Protein AF-A0AA37LYK8-F1 (afdb_monomer_lite)

Secondary structure (DSSP, 8-state):
--EEEEEEEEEGGGPPTTEEETTEEE-S--TT--TTEEEEEEEEEEEEGGG------EEEP-TT-TT----SEEEEEEEETTTTEEPP--EETTTTEEPPTTSPEEEPSSTT---EEE--

InterPro domains:
  IPR043151 Bromo adjacent homology (BAH) domain superfamily [G3DSA: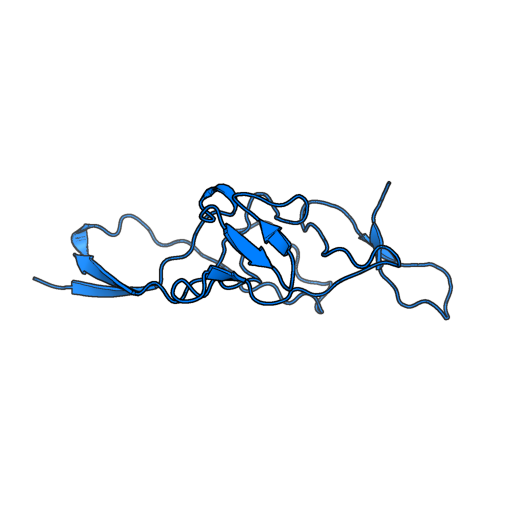2.30.30.490] (5-109)

pLDDT: mean 82.88, std 12.5, range [53.5, 97.06]

Foldseek 3Di:
DDKDKDWDKAAQQCQDQQQDEPPDGDHGHDPQEEPLEIATEPDIDIDDPVPDDDDADEAEDDPVDPVDQPPGRYYPWYAYPVNSYIDDDQAFDVVRHHHRSVFDWDQDPPPVGRTTHGDD

Organism: NCBI:txid708192

Radius of gyration: 16.75 Å; chains: 1; bounding box: 47×28×45 Å

Sequence (120 aa):
MFSRALYWMYWAEELPEGTMDGDRYLGGRQSHHGQSELIASNHMDIINVTSVTSPADVKQWNEKDDEDIQEALYWRQALDCQTNQLSSVMRFCTSRQPANSDKTLIGCLNGECAEWLHED

Structure (mmCIF, N/CA/C/O backbone):
data_AF-A0AA37LYK8-F1
#
_entry.id   AF-A0AA37LYK8-F1
#
loop_
_atom_site.group_PDB
_atom_site.id
_atom_site.type_symbol
_atom_site.label_atom_id
_atom_site.label_alt_id
_atom_site.label_comp_id
_atom_site.label_asym_id
_atom_site.label_entity_id
_atom_site.label_seq_id
_atom_site.pdbx_PDB_ins_code
_atom_site.Cartn_x
_atom_site.Cartn_y
_atom_site.Cartn_z
_atom_site.occupancy
_atom_site.B_iso_or_equiv
_atom_site.auth_seq_id
_atom_site.auth_comp_id
_atom_site.auth_asym_id
_atom_site.auth_atom_id
_atom_site.pdbx_PDB_model_num
ATOM 1 N N . MET A 1 1 ? -19.557 -12.116 23.605 1.00 63.94 1 MET A N 1
ATOM 2 C CA . MET A 1 1 ? -19.169 -11.280 22.451 1.00 63.94 1 MET A CA 1
ATOM 3 C C . MET A 1 1 ? -17.778 -11.721 22.040 1.00 63.94 1 MET A C 1
ATOM 5 O O . MET A 1 1 ? -16.919 -11.761 22.910 1.00 63.94 1 MET A O 1
ATOM 9 N N . PHE A 1 2 ? -17.584 -12.149 20.792 1.00 79.88 2 PHE A N 1
ATOM 10 C CA . PHE A 1 2 ? -16.261 -12.526 20.290 1.00 79.88 2 PHE A CA 1
ATOM 11 C C . PHE A 1 2 ? -15.637 -11.303 19.624 1.00 79.88 2 PHE A C 1
ATOM 13 O O . PHE A 1 2 ? -16.242 -10.713 18.728 1.00 79.88 2 PHE A O 1
ATOM 20 N N . SER A 1 3 ? -14.458 -10.913 20.089 1.00 85.06 3 SER A N 1
ATOM 21 C CA . SER A 1 3 ? -13.663 -9.837 19.511 1.00 85.06 3 SER A CA 1
ATOM 22 C C . SER A 1 3 ? -12.315 -10.378 19.052 1.00 85.06 3 SER A C 1
ATOM 24 O O . SER A 1 3 ? -11.844 -11.404 19.550 1.00 85.06 3 SER A O 1
ATOM 26 N N . ARG A 1 4 ? -11.704 -9.713 18.071 1.00 88.81 4 ARG A N 1
ATOM 27 C CA . ARG A 1 4 ? -10.393 -10.093 17.541 1.00 88.81 4 ARG A CA 1
ATOM 28 C C . ARG A 1 4 ? -9.542 -8.849 17.340 1.00 88.81 4 ARG A C 1
ATOM 30 O O . ARG A 1 4 ? -10.030 -7.860 16.801 1.00 88.81 4 ARG A O 1
ATOM 37 N N . ALA A 1 5 ? -8.287 -8.930 17.773 1.00 91.44 5 ALA A N 1
ATOM 38 C CA . ALA A 1 5 ? -7.282 -7.931 17.450 1.00 91.44 5 ALA A CA 1
ATOM 39 C C . ALA A 1 5 ? -6.859 -8.087 15.983 1.00 91.44 5 ALA A C 1
ATOM 41 O O . ALA A 1 5 ? -6.591 -9.205 15.530 1.00 91.44 5 ALA A O 1
ATOM 42 N N . LEU A 1 6 ? -6.815 -6.976 15.259 1.00 93.94 6 LEU A N 1
ATOM 43 C CA . LEU A 1 6 ? -6.349 -6.901 13.880 1.00 93.94 6 LEU A CA 1
ATOM 44 C C . LEU A 1 6 ? -5.393 -5.733 13.705 1.00 93.94 6 LEU A C 1
ATOM 46 O O . LEU A 1 6 ? -5.360 -4.833 14.538 1.00 93.94 6 LEU A O 1
ATOM 50 N N . TYR A 1 7 ? -4.647 -5.769 12.609 1.00 95.44 7 TYR A N 1
ATOM 51 C CA . TYR A 1 7 ? -3.797 -4.678 12.159 1.00 95.44 7 TYR A CA 1
ATOM 52 C C . TYR A 1 7 ? -4.388 -4.106 10.879 1.00 95.44 7 TYR A C 1
ATOM 54 O O . TYR A 1 7 ? -4.716 -4.865 9.963 1.00 95.44 7 TYR A O 1
ATOM 62 N N . TRP A 1 8 ? -4.551 -2.789 10.832 1.00 95.56 8 TRP A N 1
ATOM 63 C CA . TRP A 1 8 ? -5.084 -2.114 9.658 1.00 95.56 8 TRP A CA 1
ATOM 64 C C . TRP A 1 8 ? -4.061 -2.081 8.523 1.00 95.56 8 TRP A C 1
ATOM 66 O O . TRP A 1 8 ? -2.858 -1.914 8.741 1.00 95.56 8 TRP A O 1
ATOM 76 N N . MET A 1 9 ? -4.563 -2.208 7.300 1.00 96.50 9 MET A N 1
ATOM 77 C CA . MET A 1 9 ? -3.842 -1.853 6.084 1.00 96.50 9 MET A CA 1
ATOM 78 C C . MET A 1 9 ? -4.603 -0.713 5.418 1.00 96.50 9 MET A C 1
ATOM 80 O O . MET A 1 9 ? -5.834 -0.705 5.451 1.00 96.50 9 MET A O 1
ATOM 84 N N . TYR A 1 10 ? -3.875 0.231 4.843 1.00 95.69 10 TYR A N 1
ATOM 85 C CA . TYR A 1 10 ? -4.428 1.452 4.267 1.00 95.69 10 TYR A CA 1
ATOM 86 C C . TYR A 1 10 ? -4.256 1.473 2.764 1.00 95.69 10 TYR A C 1
ATOM 88 O O . TYR A 1 10 ? -3.249 0.989 2.245 1.00 95.69 10 TYR A O 1
ATOM 96 N N . TRP A 1 11 ? -5.198 2.094 2.067 1.00 95.56 11 TRP A N 1
ATOM 97 C CA . TRP A 1 11 ? -4.936 2.514 0.699 1.00 95.56 11 TRP A CA 1
ATOM 98 C C . TRP A 1 11 ? -3.891 3.624 0.684 1.00 95.56 11 TRP A C 1
ATOM 100 O O . TRP A 1 11 ? -3.771 4.407 1.629 1.00 95.56 11 TRP A O 1
ATOM 110 N N . ALA A 1 12 ? -3.150 3.728 -0.414 1.00 93.19 12 ALA A N 1
ATOM 111 C CA . ALA A 1 12 ? -2.157 4.780 -0.582 1.00 93.19 12 ALA A CA 1
ATOM 112 C C . ALA A 1 12 ? -2.765 6.193 -0.423 1.00 93.19 12 ALA A C 1
ATOM 114 O O . ALA A 1 12 ? -2.113 7.091 0.101 1.00 93.19 12 ALA A O 1
ATOM 115 N N . GLU A 1 13 ? -4.024 6.401 -0.815 1.00 92.75 13 GLU A N 1
ATOM 116 C CA . GLU A 1 13 ? -4.748 7.667 -0.639 1.00 92.75 13 GLU A CA 1
ATOM 117 C C . GLU A 1 13 ? -5.054 8.025 0.811 1.00 92.75 13 GLU A C 1
ATOM 119 O O . GLU A 1 13 ? -5.235 9.200 1.118 1.00 92.75 13 GLU A O 1
ATOM 124 N N . GLU A 1 14 ? -5.121 7.031 1.690 1.00 93.81 14 GLU A N 1
ATOM 125 C CA . GLU A 1 14 ? -5.468 7.213 3.099 1.00 93.81 14 GLU A CA 1
ATOM 126 C C . GLU A 1 14 ? -4.241 7.541 3.956 1.00 93.81 14 GLU A C 1
ATOM 128 O O . GLU A 1 14 ? -4.367 7.723 5.167 1.00 93.81 14 GLU A O 1
ATOM 133 N N . LEU A 1 15 ? -3.056 7.636 3.341 1.00 91.81 15 LEU A N 1
ATOM 134 C CA . LEU A 1 15 ? -1.841 8.036 4.035 1.00 91.81 15 LEU A CA 1
ATOM 135 C C . LEU A 1 15 ? -2.007 9.442 4.632 1.00 91.81 15 LEU A C 1
ATOM 137 O O . LEU A 1 15 ? -2.219 10.400 3.876 1.00 91.81 15 LEU A O 1
ATOM 141 N N . PRO A 1 16 ? -1.875 9.588 5.966 1.00 88.25 16 PRO A N 1
ATOM 142 C CA . PRO A 1 16 ? -2.027 10.872 6.634 1.00 88.25 16 PRO A CA 1
ATOM 143 C C . PRO A 1 16 ? -1.081 11.935 6.074 1.00 88.25 16 PRO A C 1
ATOM 145 O O . PRO A 1 16 ? 0.051 11.640 5.675 1.00 88.25 16 PRO A O 1
ATOM 148 N N . GLU A 1 17 ? -1.514 13.195 6.103 1.00 86.19 17 GLU A N 1
ATOM 149 C CA . GLU A 1 17 ? -0.609 14.312 5.843 1.00 86.19 17 GLU A CA 1
ATOM 150 C C . GLU A 1 17 ? 0.552 14.302 6.845 1.00 86.19 17 GLU A C 1
ATOM 152 O O . GLU A 1 17 ? 0.360 14.121 8.049 1.00 86.19 17 GLU A O 1
ATOM 157 N N . GLY A 1 18 ? 1.770 14.502 6.341 1.00 84.62 18 GLY A N 1
ATOM 158 C CA . GLY A 1 18 ? 2.981 14.459 7.158 1.00 84.62 18 GLY A CA 1
ATOM 159 C C . GLY A 1 18 ? 3.578 13.061 7.314 1.00 84.62 18 GLY A C 1
ATOM 160 O O . GLY A 1 18 ? 4.542 12.915 8.062 1.00 84.62 18 GLY A O 1
ATOM 161 N N . THR A 1 19 ? 3.063 12.060 6.595 1.00 90.81 19 THR A N 1
ATOM 162 C CA . THR A 1 19 ? 3.724 10.756 6.462 1.00 90.81 19 THR A CA 1
ATOM 163 C C . THR A 1 19 ? 5.123 10.935 5.873 1.00 90.81 19 THR A C 1
ATOM 165 O O . THR A 1 19 ? 5.296 11.612 4.867 1.00 90.81 19 THR A O 1
ATOM 168 N N . MET A 1 20 ? 6.141 10.336 6.477 1.00 89.00 20 MET A N 1
ATOM 169 C CA . MET A 1 20 ? 7.531 10.447 6.049 1.00 89.00 20 MET A CA 1
ATOM 170 C C . MET A 1 20 ? 7.961 9.231 5.230 1.00 89.00 20 MET A C 1
ATOM 172 O O . MET A 1 20 ? 7.804 8.102 5.679 1.00 89.00 20 MET A O 1
ATOM 176 N N . ASP A 1 21 ? 8.583 9.455 4.076 1.00 85.88 21 ASP A N 1
ATOM 177 C CA . ASP A 1 21 ? 9.319 8.437 3.312 1.00 85.88 21 ASP A CA 1
ATOM 178 C C . ASP A 1 21 ? 10.788 8.866 3.212 1.00 85.88 21 ASP A C 1
ATOM 180 O O . ASP A 1 21 ? 11.157 9.789 2.471 1.00 85.88 21 ASP A O 1
ATOM 184 N N . GLY A 1 22 ? 11.632 8.243 4.038 1.00 82.50 22 GLY A N 1
ATOM 185 C CA . GLY A 1 22 ? 12.989 8.722 4.289 1.00 82.50 22 GLY A CA 1
ATOM 186 C C . GLY A 1 22 ? 12.976 10.156 4.831 1.00 82.50 22 GLY A C 1
ATOM 187 O O . GLY A 1 22 ? 12.384 10.419 5.874 1.00 82.50 22 GLY A O 1
ATOM 188 N N . ASP A 1 23 ? 13.605 11.081 4.103 1.00 78.94 23 ASP A N 1
ATOM 189 C CA . ASP A 1 23 ? 13.704 12.502 4.477 1.00 78.94 23 ASP A CA 1
ATOM 190 C C . ASP A 1 23 ? 12.587 13.379 3.876 1.00 78.94 23 ASP A C 1
ATOM 192 O O . ASP A 1 23 ? 12.609 14.604 4.017 1.00 78.94 23 ASP A O 1
ATOM 196 N N . ARG A 1 24 ? 11.631 12.788 3.146 1.00 81.00 24 ARG A N 1
ATOM 197 C CA . ARG A 1 24 ? 10.549 13.528 2.481 1.00 81.00 24 ARG A CA 1
ATOM 198 C C . ARG A 1 24 ? 9.256 13.416 3.276 1.00 81.00 24 ARG A C 1
ATOM 200 O O . ARG A 1 24 ? 8.840 12.316 3.617 1.00 81.00 24 ARG A O 1
ATOM 207 N N . TYR A 1 25 ? 8.599 14.552 3.495 1.00 78.69 25 TYR A N 1
ATOM 208 C CA . TYR A 1 25 ? 7.226 14.597 3.993 1.00 78.69 25 TYR A CA 1
ATOM 209 C C . TYR A 1 25 ? 6.260 14.474 2.823 1.00 78.69 25 TYR A C 1
ATOM 211 O O . TYR A 1 25 ? 6.346 15.225 1.850 1.00 78.69 25 TYR A O 1
ATOM 219 N N . LEU A 1 26 ? 5.354 13.520 2.939 1.00 77.88 26 LEU A N 1
ATOM 220 C CA . LEU A 1 26 ? 4.386 13.103 1.947 1.00 77.88 26 LEU A CA 1
ATOM 221 C C . LEU A 1 26 ? 2.982 13.091 2.571 1.00 77.88 26 LEU A C 1
ATOM 223 O O . LEU A 1 26 ? 2.796 13.209 3.785 1.00 77.88 26 LEU A O 1
ATOM 227 N N . GLY A 1 27 ? 1.980 12.966 1.712 1.00 77.69 27 GLY A N 1
ATOM 228 C CA . GLY A 1 27 ? 0.585 12.765 2.081 1.00 77.69 27 GLY A CA 1
ATOM 229 C C . GLY A 1 27 ? -0.143 12.135 0.903 1.00 77.69 27 GLY A C 1
ATOM 230 O O . GLY A 1 27 ? 0.152 12.470 -0.249 1.00 77.69 27 GLY A O 1
ATOM 231 N N . GLY A 1 28 ? -1.046 11.201 1.191 1.00 87.38 28 GLY A N 1
ATOM 232 C CA . GLY A 1 28 ? -1.765 10.446 0.171 1.00 87.38 28 GLY A CA 1
ATOM 233 C C . GLY A 1 28 ? -0.868 9.659 -0.796 1.00 87.38 28 GLY A C 1
ATOM 234 O O . GLY A 1 28 ? 0.326 9.424 -0.563 1.00 87.38 28 GLY A O 1
ATOM 235 N N . ARG A 1 29 ? -1.477 9.253 -1.914 1.00 89.38 29 ARG A N 1
ATOM 236 C CA . ARG A 1 29 ? -0.880 8.347 -2.899 1.00 89.38 29 ARG A CA 1
ATOM 237 C C . ARG A 1 29 ? 0.314 8.983 -3.609 1.00 89.38 29 ARG A C 1
ATOM 239 O O . ARG A 1 29 ? 0.229 10.091 -4.134 1.00 89.38 29 ARG A O 1
ATOM 246 N N . GLN A 1 30 ? 1.416 8.241 -3.668 1.00 89.06 30 GLN A N 1
ATOM 247 C CA . GLN A 1 30 ? 2.626 8.621 -4.390 1.00 89.06 30 GLN A CA 1
ATOM 248 C C . GLN A 1 30 ? 2.631 8.053 -5.808 1.00 89.06 30 GLN A C 1
ATOM 250 O O . GLN A 1 30 ? 1.957 7.072 -6.107 1.00 89.06 30 GLN A O 1
ATOM 255 N N . SER A 1 31 ? 3.440 8.639 -6.693 1.00 85.81 31 SER A N 1
ATOM 256 C CA . SER A 1 31 ? 3.522 8.226 -8.104 1.00 85.81 31 SER A CA 1
ATOM 257 C C . SER A 1 31 ? 4.008 6.788 -8.316 1.00 85.81 31 SER A C 1
ATOM 259 O O . SER A 1 31 ? 3.763 6.212 -9.377 1.00 85.81 31 SER A O 1
ATOM 261 N N . HIS A 1 32 ? 4.712 6.220 -7.335 1.00 86.12 32 HIS A N 1
ATOM 262 C CA . HIS A 1 32 ? 5.204 4.846 -7.375 1.00 86.12 32 HIS A CA 1
ATOM 263 C C . HIS A 1 32 ? 4.218 3.831 -6.788 1.00 86.12 32 HIS A C 1
ATOM 265 O O . HIS A 1 32 ? 4.452 2.635 -6.927 1.00 86.12 32 HIS A O 1
ATOM 271 N N . HIS A 1 33 ? 3.144 4.276 -6.132 1.00 91.00 33 HIS A N 1
ATOM 272 C CA . HIS A 1 33 ? 2.137 3.363 -5.604 1.00 91.00 33 HIS A CA 1
ATOM 273 C C . HIS A 1 33 ? 1.278 2.815 -6.740 1.00 91.00 33 HIS A C 1
ATOM 275 O O . HIS A 1 33 ? 0.771 3.584 -7.562 1.00 91.00 33 HIS A O 1
ATOM 281 N N . GLY A 1 34 ? 1.111 1.496 -6.760 1.00 88.81 34 GLY A N 1
ATOM 282 C CA . GLY A 1 34 ? 0.195 0.830 -7.682 1.00 88.81 34 GLY A CA 1
ATOM 283 C C . GLY A 1 34 ? -1.267 1.003 -7.264 1.00 88.81 34 GLY A C 1
ATOM 284 O O . GLY A 1 34 ? -1.577 1.353 -6.117 1.00 88.81 34 GLY A O 1
ATOM 285 N N . GLN A 1 35 ? -2.192 0.743 -8.186 1.00 90.25 35 GLN A N 1
ATOM 286 C CA . GLN A 1 35 ? -3.634 0.852 -7.940 1.00 90.25 35 GLN A CA 1
ATOM 287 C C . GLN A 1 35 ? -4.121 -0.132 -6.874 1.00 90.25 35 GLN A C 1
ATOM 289 O O . GLN A 1 35 ? -4.923 0.249 -6.020 1.00 90.25 35 GLN A O 1
ATOM 294 N N . SER A 1 36 ? -3.587 -1.355 -6.890 1.00 92.25 36 SER A N 1
ATOM 295 C CA . SER A 1 36 ? -3.929 -2.443 -5.962 1.00 92.25 36 SER A CA 1
ATOM 296 C C . SER A 1 36 ? -2.992 -2.524 -4.745 1.00 92.25 36 SER A C 1
ATOM 298 O O . SER A 1 36 ? -2.988 -3.530 -4.033 1.00 92.25 36 SER A O 1
ATOM 300 N N . GLU A 1 37 ? -2.182 -1.485 -4.514 1.00 92.88 37 GLU A N 1
ATOM 301 C CA . GLU A 1 37 ? -1.234 -1.429 -3.401 1.00 92.88 37 GLU A CA 1
ATOM 302 C C . GLU A 1 37 ? -1.919 -1.022 -2.096 1.00 92.88 37 GL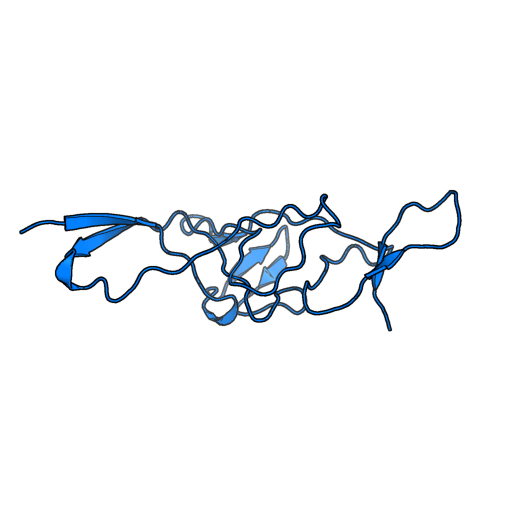U A C 1
ATOM 304 O O . GLU A 1 37 ? -2.545 0.037 -2.000 1.00 92.88 37 GLU A O 1
ATOM 309 N N . LEU A 1 38 ? -1.726 -1.850 -1.074 1.00 95.69 38 LEU A N 1
ATOM 310 C CA . LEU A 1 38 ? -2.040 -1.561 0.314 1.00 95.69 38 LEU A CA 1
ATOM 311 C C . LEU A 1 38 ? -0.755 -1.297 1.103 1.00 95.69 38 LEU A C 1
ATOM 313 O O . LEU A 1 38 ? 0.297 -1.894 0.863 1.00 95.69 38 LEU A O 1
ATOM 317 N N . ILE A 1 39 ? -0.868 -0.437 2.107 1.00 95.94 39 ILE A N 1
ATOM 318 C CA . ILE A 1 39 ? 0.194 -0.103 3.047 1.00 95.94 39 ILE A CA 1
ATOM 319 C C . ILE A 1 39 ? -0.103 -0.814 4.362 1.00 95.94 39 ILE A C 1
ATOM 321 O O . ILE A 1 39 ? -1.106 -0.529 5.019 1.00 95.94 39 ILE A O 1
ATOM 325 N N . ALA A 1 40 ? 0.755 -1.757 4.754 1.00 96.81 40 ALA A N 1
ATOM 326 C CA . ALA A 1 40 ? 0.642 -2.408 6.056 1.00 96.81 40 ALA A CA 1
ATOM 327 C C . ALA A 1 40 ? 0.826 -1.377 7.180 1.00 96.81 40 ALA A C 1
ATOM 329 O O . ALA A 1 40 ? 1.494 -0.368 6.982 1.00 96.81 40 ALA A O 1
ATOM 330 N N . SER A 1 41 ? 0.284 -1.602 8.375 1.00 97.06 41 SER A N 1
ATOM 331 C CA . SER A 1 41 ? 0.548 -0.697 9.498 1.00 97.06 41 SER A CA 1
ATOM 332 C C . SER A 1 41 ? 0.625 -1.413 10.838 1.00 97.06 41 SER A C 1
ATOM 334 O O . SER A 1 41 ? 0.130 -2.529 11.004 1.00 97.06 41 SER A O 1
ATOM 336 N N . ASN A 1 42 ? 1.227 -0.747 11.823 1.00 96.06 42 ASN A N 1
ATOM 337 C CA . ASN A 1 42 ? 1.187 -1.180 13.220 1.00 96.06 42 ASN A CA 1
ATOM 338 C C . ASN A 1 42 ? -0.068 -0.689 13.973 1.00 96.06 42 ASN A C 1
ATOM 340 O O . ASN A 1 42 ? -0.143 -0.859 15.193 1.00 96.06 42 ASN A O 1
ATOM 344 N N . HIS A 1 43 ? -1.059 -0.113 13.281 1.00 95.38 43 HIS A N 1
ATOM 345 C CA . HIS A 1 43 ? -2.316 0.299 13.895 1.00 95.38 43 HIS A CA 1
ATOM 346 C C . HIS A 1 43 ? -3.161 -0.927 14.237 1.00 95.38 43 HIS A C 1
ATOM 348 O O . HIS A 1 43 ? -3.828 -1.514 13.384 1.00 95.38 43 HIS A O 1
ATOM 354 N N . MET A 1 44 ? -3.129 -1.294 15.514 1.00 96.00 44 MET A N 1
ATOM 355 C CA . MET A 1 44 ? -3.922 -2.383 16.059 1.00 96.00 44 MET A CA 1
ATOM 356 C C . MET A 1 44 ? -5.272 -1.883 16.575 1.00 96.00 44 MET A C 1
ATOM 358 O O . MET A 1 44 ? -5.321 -0.911 17.326 1.00 96.00 44 MET A O 1
ATOM 362 N N . ASP A 1 45 ? -6.340 -2.606 16.255 1.00 95.19 45 ASP A N 1
ATOM 363 C CA . ASP A 1 45 ? -7.675 -2.362 16.804 1.00 95.19 45 ASP A CA 1
ATOM 364 C C . ASP A 1 45 ? -8.378 -3.679 17.170 1.00 95.19 45 ASP A C 1
ATOM 366 O O . ASP A 1 45 ? -7.991 -4.761 16.719 1.00 95.19 45 ASP A O 1
ATOM 370 N N . ILE A 1 46 ? -9.403 -3.604 18.019 1.00 95.50 46 ILE A N 1
ATOM 371 C CA . ILE A 1 46 ? -10.216 -4.738 18.459 1.00 95.50 46 ILE A CA 1
ATOM 372 C C . ILE A 1 46 ? -11.633 -4.566 17.919 1.00 95.50 46 ILE A C 1
ATOM 374 O O . ILE A 1 46 ? -12.416 -3.768 18.430 1.00 95.50 46 ILE A O 1
ATOM 378 N N . ILE A 1 47 ? -12.001 -5.391 16.938 1.00 94.00 47 ILE A N 1
ATOM 379 C CA . ILE A 1 47 ? -13.334 -5.338 16.325 1.00 94.00 47 ILE A CA 1
ATOM 380 C C . ILE A 1 47 ? -14.227 -6.493 16.777 1.00 94.00 47 ILE A C 1
ATOM 382 O O . ILE A 1 47 ? -13.763 -7.545 17.232 1.00 94.00 47 ILE A O 1
ATOM 386 N N . ASN A 1 48 ? -15.535 -6.317 16.593 1.00 93.88 48 ASN A N 1
ATOM 387 C CA . ASN A 1 48 ? -16.493 -7.412 16.668 1.00 93.88 48 ASN A CA 1
ATOM 388 C C . ASN A 1 48 ? -16.386 -8.282 15.408 1.00 93.88 48 ASN A C 1
ATOM 390 O O . ASN A 1 48 ? -16.412 -7.774 14.289 1.00 93.88 48 ASN A O 1
ATOM 394 N N . VAL A 1 49 ? -16.328 -9.602 15.589 1.00 88.94 49 VAL A N 1
ATOM 395 C CA . VAL A 1 49 ? -16.239 -10.563 14.481 1.00 88.94 49 VAL A CA 1
ATOM 396 C C . VAL A 1 49 ? -17.437 -10.463 13.530 1.00 88.94 49 VAL A C 1
ATOM 398 O O . VAL A 1 49 ? -17.284 -10.705 12.338 1.00 88.94 49 VAL A O 1
ATOM 401 N N . THR A 1 50 ? -18.614 -10.042 14.008 1.00 93.56 50 THR A N 1
ATOM 402 C CA . THR A 1 50 ? -19.796 -9.860 13.145 1.00 93.56 50 THR A CA 1
ATOM 403 C C . THR A 1 50 ? -19.660 -8.711 12.145 1.00 93.56 50 THR A C 1
ATOM 405 O O . THR A 1 50 ? -20.486 -8.603 11.247 1.00 93.56 50 THR A O 1
ATOM 408 N N . SER A 1 51 ? -18.660 -7.840 12.306 1.00 92.12 51 SER A N 1
ATOM 409 C CA . SER A 1 51 ? -18.374 -6.752 11.367 1.00 92.12 51 SER A CA 1
ATOM 410 C C . SER A 1 51 ? -17.535 -7.205 10.163 1.00 92.12 51 SER A C 1
ATOM 412 O O . SER A 1 51 ? -17.364 -6.432 9.226 1.00 92.12 51 SER A O 1
ATOM 414 N N . VAL A 1 52 ? -17.006 -8.437 10.168 1.00 91.31 52 VAL A N 1
ATOM 415 C CA . VAL A 1 52 ? -16.241 -8.995 9.043 1.00 91.31 52 VAL A CA 1
ATOM 416 C C . VAL A 1 52 ? -17.207 -9.478 7.963 1.00 91.31 52 VAL A C 1
ATOM 418 O O . VAL A 1 52 ? -18.057 -10.327 8.221 1.00 91.31 52 VAL A O 1
ATOM 421 N N . THR A 1 53 ? -17.066 -8.948 6.749 1.00 94.25 53 THR A N 1
ATOM 422 C CA . THR A 1 53 ? -17.968 -9.240 5.625 1.00 94.25 53 THR A CA 1
ATOM 423 C C . THR A 1 53 ? -17.460 -10.372 4.736 1.00 94.25 53 THR A C 1
ATOM 425 O O . THR A 1 53 ? -18.217 -11.286 4.417 1.00 94.25 53 THR A O 1
ATOM 428 N N . SER A 1 54 ? -16.189 -10.323 4.334 1.00 92.44 54 SER A N 1
ATOM 429 C CA . SER A 1 54 ? -15.568 -11.277 3.411 1.00 92.44 54 SER A CA 1
ATOM 430 C C . SER A 1 54 ? -14.058 -11.347 3.645 1.00 92.44 54 SER A C 1
ATOM 432 O O . SER A 1 54 ? -13.463 -10.336 4.025 1.00 92.44 54 SER A O 1
ATOM 434 N N . PRO A 1 55 ? -13.413 -12.502 3.400 1.00 92.19 55 PRO A N 1
ATOM 435 C CA . PRO A 1 55 ? -11.964 -12.552 3.251 1.00 92.19 55 PRO A CA 1
ATOM 436 C C . PRO A 1 55 ? -11.511 -11.789 1.997 1.00 92.19 55 PRO A C 1
ATOM 438 O O . PRO A 1 55 ? -12.262 -11.670 1.025 1.00 92.19 55 PRO A O 1
ATOM 441 N N . ALA A 1 56 ? -10.268 -11.315 2.034 1.00 91.44 56 ALA A N 1
ATOM 442 C CA . ALA A 1 56 ? -9.531 -10.783 0.896 1.00 91.44 56 ALA A CA 1
ATOM 443 C C . ALA A 1 56 ? -8.103 -11.339 0.945 1.00 91.44 56 ALA A C 1
ATOM 445 O O . ALA A 1 56 ? -7.497 -11.378 2.020 1.00 91.44 56 ALA A O 1
ATOM 446 N N . ASP A 1 57 ? -7.582 -11.765 -0.203 1.00 91.69 57 ASP A N 1
ATOM 447 C CA . ASP A 1 57 ? -6.207 -12.241 -0.323 1.00 91.69 57 ASP A CA 1
ATOM 448 C C . ASP A 1 57 ? -5.292 -11.060 -0.635 1.00 91.69 57 ASP A C 1
ATOM 450 O O . ASP A 1 57 ? -5.457 -10.391 -1.654 1.00 91.69 57 ASP A O 1
ATOM 454 N N . VAL A 1 58 ? -4.331 -10.809 0.255 1.00 92.38 58 VAL A N 1
ATOM 455 C CA . VAL A 1 58 ? -3.328 -9.755 0.091 1.00 92.38 58 VAL A CA 1
ATOM 456 C C . VAL A 1 58 ? -1.944 -10.390 0.138 1.00 92.38 58 VAL A C 1
ATOM 458 O O . VAL A 1 58 ? -1.582 -11.024 1.132 1.00 92.38 58 VAL A O 1
ATOM 461 N N . LYS A 1 59 ? -1.165 -10.237 -0.934 1.00 91.19 59 LYS A N 1
ATOM 462 C CA . LY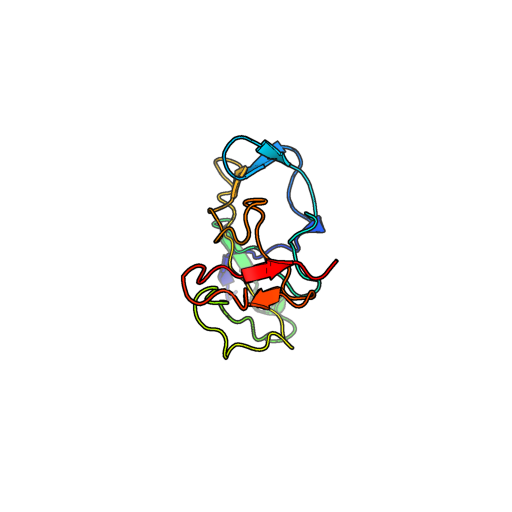S A 1 59 ? 0.177 -10.825 -1.046 1.00 91.19 59 LYS A CA 1
ATOM 463 C C . LYS A 1 59 ? 1.259 -9.834 -0.630 1.00 91.19 59 LYS A C 1
ATOM 465 O O . LYS A 1 59 ? 1.141 -8.639 -0.880 1.00 91.19 59 LYS A O 1
ATOM 470 N N . GLN A 1 60 ? 2.328 -10.324 -0.007 1.00 90.12 60 GLN A N 1
ATOM 471 C CA . GLN A 1 60 ? 3.530 -9.513 0.160 1.00 90.12 60 GLN A CA 1
ATOM 472 C C . GLN A 1 60 ? 4.312 -9.546 -1.151 1.00 90.12 60 GLN A C 1
ATOM 474 O O . GLN A 1 60 ? 4.696 -10.626 -1.591 1.00 90.12 60 GLN A O 1
ATOM 479 N N . TRP A 1 61 ? 4.553 -8.387 -1.757 1.00 87.19 61 TRP A N 1
ATOM 480 C CA . TRP A 1 61 ? 5.382 -8.301 -2.951 1.00 87.19 61 TRP A CA 1
ATOM 481 C C . TRP A 1 61 ? 6.859 -8.246 -2.563 1.00 87.19 61 TRP A C 1
ATOM 483 O O . TRP A 1 61 ? 7.290 -7.379 -1.797 1.00 87.19 61 TRP A O 1
ATOM 493 N N . ASN A 1 62 ? 7.635 -9.185 -3.099 1.00 81.50 62 ASN A N 1
ATOM 494 C CA . ASN A 1 62 ? 9.083 -9.168 -3.016 1.00 81.50 62 ASN A CA 1
ATOM 495 C C . ASN A 1 62 ? 9.668 -8.485 -4.258 1.00 81.50 62 ASN A C 1
ATOM 497 O O . ASN A 1 62 ? 9.729 -9.075 -5.327 1.00 81.50 62 ASN A O 1
ATOM 501 N N . GLU A 1 63 ? 10.171 -7.261 -4.101 1.00 75.06 63 GLU A N 1
ATOM 502 C CA . GLU A 1 63 ? 10.736 -6.456 -5.199 1.00 75.06 63 GLU A CA 1
ATOM 503 C C . GLU A 1 63 ? 12.004 -7.058 -5.846 1.00 75.06 63 GLU A C 1
ATOM 505 O O . GLU A 1 63 ? 12.545 -6.479 -6.781 1.00 75.06 63 GLU A O 1
ATOM 510 N N . LYS A 1 64 ? 12.519 -8.184 -5.332 1.00 72.75 64 LYS A N 1
ATOM 511 C CA . LYS A 1 64 ? 13.655 -8.928 -5.907 1.00 72.75 64 LYS A CA 1
ATOM 512 C C . LYS A 1 64 ? 13.239 -10.105 -6.785 1.00 72.75 64 LYS A C 1
ATOM 514 O O . LYS A 1 64 ? 14.117 -10.745 -7.357 1.00 72.75 64 LYS A O 1
ATOM 519 N N . ASP A 1 65 ? 11.959 -10.453 -6.775 1.00 76.31 65 ASP A N 1
ATOM 520 C CA . ASP A 1 65 ? 11.425 -11.601 -7.493 1.00 76.31 65 ASP A CA 1
ATOM 521 C C . ASP A 1 65 ? 10.629 -11.106 -8.705 1.00 76.31 65 ASP A C 1
ATOM 523 O O . ASP A 1 65 ? 9.539 -10.549 -8.565 1.00 76.31 65 ASP A O 1
ATOM 527 N N . ASP A 1 66 ? 11.212 -11.261 -9.893 1.00 63.88 66 ASP A N 1
ATOM 528 C CA . ASP A 1 66 ? 10.648 -10.760 -11.151 1.00 63.88 66 ASP A CA 1
ATOM 529 C C . ASP A 1 66 ? 9.505 -11.648 -11.688 1.00 63.88 66 ASP A C 1
ATOM 531 O O . ASP A 1 66 ? 8.861 -11.294 -12.676 1.00 63.88 66 ASP A O 1
ATOM 535 N N . GLU A 1 67 ? 9.230 -12.801 -11.061 1.00 61.91 67 GLU A N 1
ATOM 536 C CA . GLU A 1 67 ? 8.144 -13.712 -11.464 1.00 61.91 67 GLU A CA 1
ATOM 537 C C . GLU A 1 67 ? 6.782 -13.352 -10.832 1.00 61.91 67 GLU A C 1
ATOM 539 O O . GLU A 1 67 ? 5.742 -13.897 -11.218 1.00 61.91 67 GLU A O 1
ATOM 544 N N . ASP A 1 68 ? 6.757 -12.402 -9.893 1.00 64.69 68 ASP A N 1
ATOM 545 C CA . ASP A 1 68 ? 5.565 -12.012 -9.138 1.00 64.69 68 ASP A CA 1
ATOM 546 C C . ASP A 1 68 ? 4.708 -10.976 -9.901 1.00 64.69 68 ASP A C 1
ATOM 548 O O . ASP A 1 68 ? 4.763 -9.767 -9.660 1.00 64.69 68 ASP A O 1
ATOM 552 N N . ILE A 1 69 ? 3.865 -11.451 -10.826 1.00 59.31 69 ILE A N 1
ATOM 553 C CA . ILE A 1 69 ? 2.866 -10.613 -11.514 1.00 59.31 69 ILE A CA 1
ATOM 554 C C . ILE A 1 69 ? 1.746 -10.228 -10.529 1.00 59.31 69 ILE A C 1
ATOM 556 O O . ILE A 1 69 ? 1.008 -11.083 -10.025 1.00 59.31 69 ILE A O 1
ATOM 560 N N . GLN A 1 70 ? 1.591 -8.926 -10.267 1.00 67.75 70 GLN A N 1
ATOM 561 C CA . GLN A 1 70 ? 0.631 -8.398 -9.291 1.00 67.75 70 GLN A CA 1
ATOM 562 C C . GLN A 1 70 ? -0.743 -8.114 -9.922 1.00 67.75 70 GLN A C 1
ATOM 564 O O . GLN A 1 70 ? -1.081 -6.977 -10.231 1.00 67.75 70 GLN A O 1
ATOM 569 N N . GLU A 1 71 ? -1.567 -9.153 -10.088 1.00 69.31 71 GLU A N 1
ATOM 570 C CA . GLU A 1 71 ? -2.972 -9.002 -10.528 1.00 69.31 71 GLU A CA 1
ATOM 571 C C . GLU A 1 71 ? -3.971 -8.835 -9.360 1.00 69.31 71 GLU A C 1
ATOM 573 O O . GLU A 1 71 ? -5.159 -8.600 -9.580 1.00 69.31 71 GLU A O 1
ATOM 578 N N . ALA A 1 72 ? -3.513 -8.966 -8.110 1.00 85.00 72 ALA A N 1
ATOM 579 C CA . ALA A 1 72 ? -4.339 -8.935 -6.898 1.00 85.00 72 ALA A CA 1
ATOM 580 C C . ALA A 1 72 ? -3.908 -7.818 -5.928 1.00 85.00 72 ALA A C 1
ATOM 582 O O . ALA A 1 72 ? -2.959 -7.082 -6.193 1.00 85.00 72 ALA A O 1
ATOM 583 N N . LEU A 1 73 ? -4.597 -7.697 -4.786 1.00 93.00 73 LEU A N 1
ATOM 584 C CA . LEU A 1 73 ? -4.164 -6.812 -3.702 1.00 93.00 73 LEU A CA 1
ATOM 585 C C . LEU A 1 73 ? -2.800 -7.255 -3.175 1.00 93.00 73 LEU A C 1
ATOM 587 O O . LEU A 1 73 ? -2.575 -8.440 -2.906 1.00 93.00 73 LEU A O 1
ATOM 591 N N . TYR A 1 74 ? -1.904 -6.296 -2.976 1.00 93.25 74 TYR A N 1
ATOM 592 C CA . TYR A 1 74 ? -0.564 -6.579 -2.482 1.00 93.25 74 TYR A CA 1
ATOM 593 C C . TYR A 1 74 ? -0.059 -5.480 -1.552 1.00 93.25 74 TYR A C 1
ATOM 595 O O . TYR A 1 74 ? -0.606 -4.382 -1.502 1.00 93.25 74 TYR A O 1
ATOM 603 N N . TRP A 1 75 ? 1.006 -5.775 -0.812 1.00 93.75 75 TRP A N 1
ATOM 604 C CA . TRP A 1 75 ? 1.727 -4.798 -0.004 1.00 93.75 75 TRP A CA 1
ATOM 605 C C . TRP A 1 75 ? 3.233 -5.037 -0.082 1.00 93.75 75 TRP A C 1
ATOM 607 O O . TRP A 1 75 ? 3.696 -6.172 -0.178 1.00 93.75 75 TRP A O 1
ATOM 617 N N . ARG A 1 76 ? 4.004 -3.957 -0.006 1.00 92.44 76 ARG A N 1
ATOM 618 C CA . ARG A 1 76 ? 5.475 -3.987 0.129 1.00 92.44 76 ARG A CA 1
ATOM 619 C C . ARG A 1 76 ? 6.008 -2.958 1.124 1.00 92.44 76 ARG A C 1
ATOM 621 O O . ARG A 1 76 ? 7.149 -3.058 1.561 1.00 92.44 76 ARG A O 1
ATOM 628 N N . GLN A 1 77 ? 5.174 -1.987 1.496 1.00 92.94 77 GLN A N 1
ATOM 629 C CA . GLN A 1 77 ? 5.484 -0.951 2.471 1.00 92.94 77 GLN A CA 1
ATOM 630 C C . GLN A 1 77 ? 4.656 -1.111 3.736 1.00 92.94 77 GLN A C 1
ATOM 632 O O . GLN A 1 77 ? 3.520 -1.592 3.706 1.00 92.94 77 GLN A O 1
ATOM 637 N N . ALA A 1 78 ? 5.233 -0.653 4.842 1.00 95.31 78 ALA A N 1
ATOM 638 C CA . ALA A 1 78 ? 4.567 -0.528 6.121 1.00 95.31 78 ALA A CA 1
ATOM 639 C C . ALA A 1 78 ? 4.666 0.910 6.646 1.00 95.31 78 ALA A C 1
ATOM 641 O O . ALA A 1 78 ? 5.720 1.533 6.548 1.00 95.31 78 ALA A O 1
ATOM 642 N N . LEU A 1 79 ? 3.577 1.406 7.228 1.00 95.75 79 LEU A N 1
ATOM 643 C CA . LEU A 1 79 ? 3.483 2.656 7.969 1.00 95.75 79 LEU A CA 1
ATOM 644 C C . LEU A 1 79 ? 3.596 2.376 9.470 1.00 95.75 79 LEU A C 1
ATOM 646 O O . LEU A 1 79 ? 2.809 1.616 10.041 1.00 95.75 79 LEU A O 1
ATOM 650 N N . ASP A 1 80 ? 4.537 3.039 10.129 1.00 95.81 80 ASP A N 1
ATOM 651 C CA . ASP A 1 80 ? 4.535 3.170 11.580 1.00 95.81 80 ASP A CA 1
ATOM 652 C C . ASP A 1 80 ? 3.669 4.370 11.976 1.00 95.81 80 ASP A C 1
ATOM 654 O O . ASP A 1 80 ? 4.070 5.520 11.822 1.00 95.81 80 ASP A O 1
ATOM 658 N N . CYS A 1 81 ? 2.478 4.111 12.510 1.00 92.44 81 CYS A N 1
ATOM 659 C CA . CYS A 1 81 ? 1.518 5.146 12.888 1.00 92.44 81 CYS A CA 1
ATOM 660 C C . CYS A 1 81 ? 1.954 5.986 14.100 1.00 92.44 81 CYS A C 1
ATOM 662 O O . CYS A 1 81 ? 1.341 7.015 14.373 1.00 92.44 81 CYS A O 1
ATOM 664 N N . GLN A 1 82 ? 2.981 5.573 14.853 1.00 92.38 82 GLN A N 1
ATOM 665 C CA . GLN A 1 82 ? 3.499 6.364 15.977 1.00 92.38 82 GLN A CA 1
ATOM 666 C C . GLN A 1 82 ? 4.460 7.450 15.496 1.00 92.38 82 GLN A C 1
ATOM 668 O O . GLN A 1 82 ? 4.471 8.558 16.028 1.00 92.38 82 GLN A O 1
ATOM 673 N N . THR A 1 83 ? 5.274 7.118 14.495 1.00 93.56 83 THR A N 1
ATOM 674 C CA . THR A 1 83 ? 6.285 8.013 13.917 1.00 93.56 83 THR A CA 1
ATOM 675 C C . THR A 1 83 ? 5.825 8.653 12.607 1.00 93.56 83 THR A C 1
ATOM 677 O O . THR A 1 83 ? 6.474 9.574 12.121 1.00 93.56 83 THR A O 1
ATOM 680 N N . ASN A 1 84 ? 4.701 8.186 12.055 1.00 92.12 84 ASN A N 1
ATOM 681 C CA . ASN A 1 84 ? 4.229 8.456 10.700 1.00 92.12 84 ASN A CA 1
ATOM 682 C C . ASN A 1 84 ? 5.286 8.151 9.632 1.00 92.12 84 ASN A C 1
ATOM 684 O O . ASN A 1 84 ? 5.352 8.844 8.626 1.00 92.12 84 ASN A O 1
ATOM 688 N N . GLN A 1 85 ? 6.124 7.132 9.831 1.00 94.12 85 GLN A N 1
ATOM 689 C CA . GLN A 1 85 ? 7.198 6.791 8.899 1.00 94.12 85 GLN A CA 1
ATOM 690 C C . GLN A 1 85 ? 6.854 5.558 8.059 1.00 94.12 85 GLN A C 1
ATOM 692 O O . GLN A 1 85 ? 6.436 4.528 8.587 1.00 94.12 85 GLN A O 1
ATOM 697 N N . LEU A 1 86 ? 7.074 5.654 6.749 1.00 93.81 86 LEU A N 1
ATOM 698 C CA . LEU A 1 86 ? 7.022 4.536 5.816 1.00 93.81 86 LEU A CA 1
ATOM 699 C C . LEU A 1 86 ? 8.349 3.780 5.795 1.00 93.81 86 LEU A C 1
ATOM 701 O O . LEU A 1 86 ? 9.435 4.364 5.825 1.00 93.81 86 LEU A O 1
ATOM 705 N N . SER A 1 87 ? 8.256 2.460 5.684 1.00 92.56 87 SER A N 1
ATOM 706 C CA . SER A 1 87 ? 9.406 1.607 5.420 1.00 92.56 87 SER A CA 1
ATOM 707 C C . SER A 1 87 ? 9.975 1.865 4.024 1.00 92.56 87 SER A C 1
ATOM 709 O O . SER A 1 87 ? 9.235 2.001 3.044 1.00 92.56 87 SER A O 1
ATOM 711 N N . SER A 1 88 ? 11.301 1.840 3.921 1.00 87.81 88 SER A N 1
ATOM 712 C CA . SER A 1 88 ? 12.011 1.998 2.653 1.00 87.81 88 SER A CA 1
ATOM 713 C C . SER A 1 88 ? 11.642 0.914 1.637 1.00 87.81 88 SER A C 1
ATOM 715 O O . SER A 1 88 ? 11.600 -0.267 1.973 1.00 87.81 88 SER A O 1
ATOM 717 N N . VAL A 1 89 ? 11.471 1.331 0.384 1.00 86.44 89 VAL A N 1
ATOM 718 C CA . VAL A 1 89 ? 11.300 0.468 -0.799 1.00 86.44 89 VAL A CA 1
ATOM 719 C C . VAL A 1 89 ? 12.562 0.413 -1.639 1.00 86.44 89 VAL A C 1
ATOM 721 O O . VAL A 1 89 ? 13.401 1.326 -1.591 1.00 86.44 89 VAL A O 1
ATOM 724 N N . MET A 1 90 ? 12.695 -0.653 -2.425 1.00 81.75 90 MET A N 1
ATOM 725 C CA . MET A 1 90 ? 13.766 -0.786 -3.394 1.00 81.75 90 MET A CA 1
ATOM 726 C C . MET A 1 90 ? 13.662 0.322 -4.443 1.00 81.75 90 MET A C 1
ATOM 728 O O . MET A 1 90 ? 12.609 0.608 -5.011 1.00 81.75 90 MET A O 1
ATOM 732 N N . ARG A 1 91 ? 14.793 0.987 -4.673 1.00 80.50 91 ARG A N 1
ATOM 733 C CA . ARG A 1 91 ? 14.919 2.055 -5.661 1.00 80.50 91 ARG A CA 1
ATOM 734 C C . ARG A 1 91 ? 15.605 1.487 -6.886 1.00 80.50 91 ARG A C 1
ATOM 736 O O . ARG A 1 91 ? 16.654 0.858 -6.761 1.00 80.50 91 ARG A O 1
ATOM 743 N N . PHE A 1 92 ? 15.025 1.760 -8.040 1.00 74.19 92 PHE A N 1
ATOM 744 C CA . PHE A 1 92 ? 15.527 1.333 -9.335 1.00 74.19 92 PHE A CA 1
ATOM 745 C C . PHE A 1 92 ? 15.984 2.552 -10.138 1.00 74.19 92 PHE A C 1
ATOM 747 O O . PHE A 1 92 ? 15.726 3.699 -9.750 1.00 74.19 92 PHE A O 1
ATOM 754 N N . CYS A 1 93 ? 16.646 2.283 -11.265 1.00 66.44 93 CYS A N 1
ATOM 755 C CA . CYS A 1 93 ? 17.141 3.269 -12.217 1.00 66.44 93 CYS A CA 1
ATOM 756 C C . CYS A 1 93 ? 18.167 4.260 -11.630 1.00 66.44 93 CYS A C 1
ATOM 758 O O . CYS A 1 93 ? 18.317 4.468 -10.421 1.00 66.44 93 CYS A O 1
ATOM 760 N N . THR A 1 94 ? 18.840 4.983 -12.519 1.00 65.94 94 THR A N 1
ATOM 761 C CA . THR A 1 94 ? 19.683 6.126 -12.160 1.00 65.94 94 THR A CA 1
ATOM 762 C C . THR A 1 94 ? 18.878 7.247 -11.475 1.00 65.94 94 THR A C 1
ATOM 764 O O . THR A 1 94 ? 19.438 8.038 -10.715 1.00 65.94 94 THR A O 1
ATOM 767 N N . SER A 1 95 ? 17.553 7.296 -11.682 1.00 63.62 95 SER A N 1
ATOM 768 C CA . SER A 1 95 ? 16.623 8.236 -11.032 1.00 63.62 95 SER A CA 1
ATOM 769 C C . SER A 1 95 ? 16.421 7.974 -9.529 1.00 63.62 95 SER A C 1
ATOM 771 O O . SER A 1 95 ? 15.888 8.838 -8.819 1.00 63.62 95 SER A O 1
ATOM 773 N N . ARG A 1 96 ? 16.848 6.801 -9.030 1.00 70.44 96 ARG A N 1
ATOM 774 C CA . ARG A 1 96 ? 16.675 6.341 -7.642 1.00 70.44 96 ARG A CA 1
ATOM 775 C C . ARG A 1 96 ? 15.235 6.494 -7.147 1.00 70.44 96 ARG A C 1
ATOM 777 O O . ARG A 1 96 ? 15.016 6.909 -6.001 1.00 70.44 96 ARG A O 1
ATOM 784 N N . GLN A 1 97 ? 14.273 6.199 -8.016 1.00 72.69 97 GLN A N 1
ATOM 785 C CA . GLN A 1 97 ? 12.855 6.178 -7.673 1.00 72.69 97 GLN A CA 1
ATOM 786 C C . GLN A 1 97 ? 12.380 4.733 -7.480 1.00 72.69 97 GLN A C 1
ATOM 788 O O . GLN A 1 97 ? 12.936 3.815 -8.088 1.00 72.69 97 GLN A O 1
ATOM 793 N N . PRO A 1 98 ? 11.379 4.500 -6.621 1.00 80.81 98 PRO A N 1
ATOM 794 C CA . PRO A 1 98 ? 10.768 3.186 -6.518 1.00 80.81 98 PRO A CA 1
ATOM 795 C C . PRO A 1 98 ? 10.005 2.840 -7.797 1.00 80.81 98 PRO A C 1
ATOM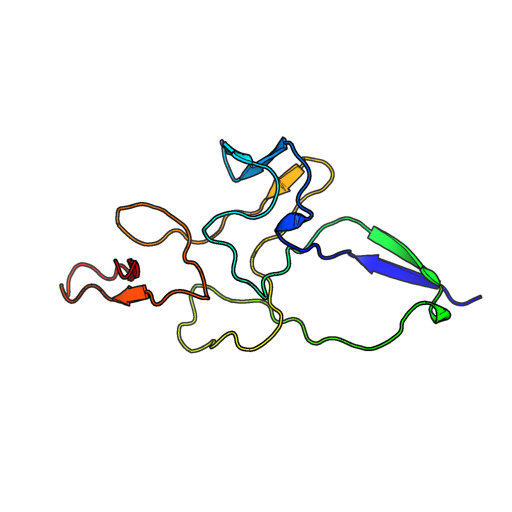 797 O O . PRO A 1 98 ? 9.492 3.721 -8.493 1.00 80.81 98 PRO A O 1
ATOM 800 N N . ALA A 1 99 ? 9.910 1.549 -8.095 1.00 78.88 99 ALA A N 1
ATOM 801 C CA . ALA A 1 99 ? 9.100 1.067 -9.203 1.00 78.88 99 ALA A CA 1
ATOM 802 C C . ALA A 1 99 ? 7.607 1.205 -8.895 1.00 78.88 99 ALA A C 1
ATOM 804 O O . ALA A 1 99 ? 7.186 0.986 -7.757 1.00 78.88 99 ALA A O 1
ATOM 805 N N . ASN A 1 100 ? 6.820 1.527 -9.921 1.00 81.88 100 ASN A N 1
ATOM 806 C CA . ASN A 1 100 ? 5.371 1.368 -9.887 1.00 81.88 100 ASN A CA 1
ATOM 807 C C . ASN A 1 100 ? 5.035 0.015 -10.521 1.00 81.88 100 ASN A C 1
ATOM 809 O O . ASN A 1 100 ? 5.468 -0.227 -11.642 1.00 81.88 100 ASN A O 1
ATOM 813 N N . SER A 1 101 ? 4.297 -0.842 -9.817 1.00 77.94 101 SER A N 1
ATOM 814 C CA . SER A 1 101 ? 3.891 -2.169 -10.307 1.00 77.94 101 SER A CA 1
ATOM 815 C C . SER A 1 101 ? 2.984 -2.106 -11.540 1.00 77.94 101 SER A C 1
ATOM 817 O O . SER A 1 101 ? 3.014 -3.015 -12.361 1.00 77.94 101 SER A O 1
ATOM 819 N N . ASP A 1 102 ? 2.227 -1.019 -11.707 1.00 78.31 102 ASP A N 1
ATOM 820 C CA . ASP A 1 102 ? 1.354 -0.800 -12.864 1.00 78.31 102 ASP A CA 1
ATOM 821 C C . ASP A 1 102 ? 2.143 -0.359 -14.111 1.00 78.31 102 ASP A C 1
ATOM 823 O O . ASP A 1 102 ? 1.565 -0.168 -15.182 1.00 78.31 102 ASP A O 1
ATOM 827 N N . LYS A 1 103 ? 3.457 -0.128 -13.978 1.00 78.19 103 LYS A N 1
ATOM 828 C CA . LYS A 1 103 ? 4.333 0.316 -15.063 1.00 78.19 103 LYS A CA 1
ATOM 829 C C . LYS A 1 103 ? 5.427 -0.706 -15.321 1.00 78.19 103 LYS A C 1
ATOM 831 O O . LYS A 1 103 ? 6.069 -1.200 -14.399 1.00 78.19 103 LYS A O 1
ATOM 836 N N . THR A 1 104 ? 5.700 -0.951 -16.595 1.00 72.00 104 THR A N 1
ATOM 837 C CA . THR A 1 104 ? 6.792 -1.829 -17.002 1.00 72.00 104 THR A CA 1
ATOM 838 C C . THR A 1 104 ? 8.135 -1.193 -16.653 1.00 72.00 104 THR A C 1
ATOM 840 O O . THR A 1 104 ? 8.394 -0.023 -16.956 1.00 72.00 104 THR A O 1
ATOM 843 N N . LEU A 1 105 ? 9.014 -1.977 -16.035 1.00 68.19 105 LEU A N 1
ATOM 844 C CA . LEU A 1 105 ? 10.433 -1.656 -15.980 1.00 68.19 105 LEU A CA 1
ATOM 845 C C . LEU A 1 105 ? 11.146 -2.348 -17.141 1.00 68.19 105 LEU A C 1
ATOM 847 O O . LEU A 1 105 ? 10.920 -3.525 -17.413 1.00 68.19 105 LEU A O 1
ATOM 851 N N . ILE A 1 106 ? 12.041 -1.628 -17.805 1.00 67.25 106 ILE A N 1
ATOM 852 C CA . ILE A 1 106 ? 12.867 -2.149 -18.891 1.00 67.25 106 ILE A CA 1
ATOM 853 C C . ILE A 1 106 ? 14.252 -2.454 -18.329 1.00 67.25 106 ILE A C 1
ATOM 855 O O . ILE A 1 106 ? 14.930 -1.572 -17.801 1.00 67.25 106 ILE A O 1
ATOM 859 N N . GLY A 1 107 ? 14.692 -3.705 -18.446 1.00 63.56 107 GLY A N 1
ATOM 860 C CA . GLY A 1 107 ? 16.056 -4.086 -18.088 1.00 63.56 107 GLY A CA 1
ATOM 861 C C . GLY A 1 107 ? 17.075 -3.392 -18.995 1.00 63.56 107 GLY A C 1
ATOM 862 O O . GLY A 1 107 ? 16.916 -3.362 -20.219 1.00 63.56 107 GLY A O 1
ATOM 863 N N . CYS A 1 108 ? 18.134 -2.829 -18.415 1.00 63.31 108 CYS A N 1
ATOM 864 C CA . CYS A 1 108 ? 19.210 -2.246 -19.203 1.00 63.31 108 CYS A CA 1
ATOM 865 C C . CYS A 1 108 ? 19.919 -3.336 -20.031 1.00 63.31 108 CYS A C 1
ATOM 867 O O . CYS A 1 108 ? 20.384 -4.345 -19.509 1.00 63.31 108 CYS A O 1
ATOM 869 N N . LEU A 1 109 ? 20.023 -3.122 -21.347 1.00 58.88 109 LEU A N 1
ATOM 870 C CA . LEU A 1 109 ? 20.666 -4.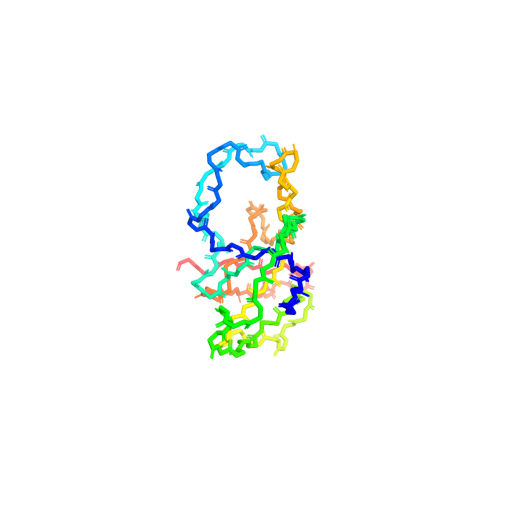060 -22.281 1.00 58.88 109 LEU A CA 1
ATOM 871 C C . L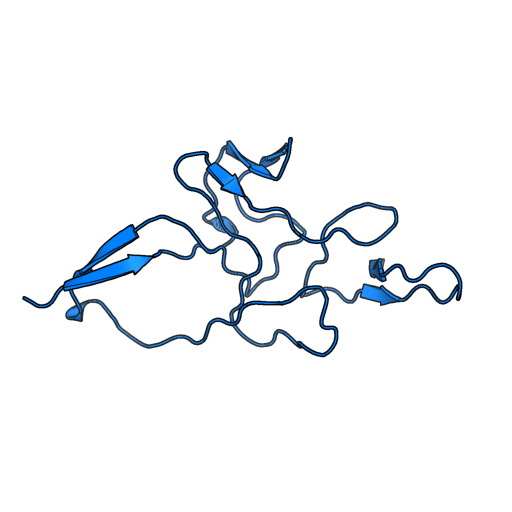EU A 1 109 ? 22.201 -4.046 -22.194 1.00 58.88 109 LEU A C 1
ATOM 873 O O . LEU A 1 109 ? 22.871 -4.848 -22.847 1.00 58.88 109 LEU A O 1
ATOM 877 N N . ASN A 1 110 ? 22.774 -3.116 -21.428 1.00 60.00 110 ASN A N 1
ATOM 878 C CA . ASN A 1 110 ? 24.209 -3.068 -21.208 1.00 60.00 110 ASN A CA 1
ATOM 879 C C . ASN A 1 110 ? 24.588 -4.126 -20.164 1.00 60.00 110 ASN A C 1
ATOM 881 O O . ASN A 1 110 ? 24.218 -3.992 -19.004 1.00 60.00 110 ASN A O 1
ATOM 885 N N . GLY A 1 111 ? 25.343 -5.156 -20.557 1.00 55.12 111 GLY A N 1
ATOM 886 C CA . GLY A 1 111 ? 25.643 -6.320 -19.707 1.00 55.12 111 GLY A CA 1
ATOM 887 C C . GLY A 1 111 ? 26.415 -6.027 -18.411 1.00 55.12 111 GLY A C 1
ATOM 888 O O . GLY A 1 111 ? 26.494 -6.894 -17.547 1.00 55.12 111 GLY A O 1
ATOM 889 N N . GLU A 1 112 ? 26.967 -4.821 -18.255 1.00 56.47 112 GLU A N 1
ATOM 890 C CA . GLU A 1 112 ? 27.585 -4.350 -17.005 1.00 56.47 112 GLU A CA 1
ATOM 891 C C . GLU A 1 112 ? 26.600 -3.619 -16.076 1.00 56.47 112 GLU A C 1
ATOM 893 O O . GLU A 1 112 ? 26.866 -3.452 -14.887 1.00 56.47 112 GLU A O 1
ATOM 898 N N . CYS A 1 113 ? 25.461 -3.177 -16.607 1.00 56.25 113 CYS A N 1
ATOM 899 C CA . CYS A 1 113 ? 24.447 -2.410 -15.903 1.00 56.25 113 CYS A CA 1
ATOM 900 C C . CYS A 1 113 ? 23.230 -3.311 -15.678 1.00 56.25 113 CYS A C 1
ATOM 902 O O . CYS A 1 113 ? 22.314 -3.351 -16.488 1.00 56.25 113 CYS A O 1
ATOM 904 N N . ALA A 1 114 ? 23.218 -4.056 -14.575 1.00 58.12 114 ALA A N 1
ATOM 905 C CA . ALA A 1 114 ? 22.076 -4.878 -14.161 1.00 58.12 114 ALA A CA 1
ATOM 906 C C . ALA A 1 114 ? 20.949 -4.033 -13.517 1.00 58.12 114 ALA A C 1
ATOM 908 O O . ALA A 1 114 ? 20.329 -4.453 -12.542 1.00 58.12 114 ALA A O 1
ATOM 909 N N . GLU A 1 115 ? 20.730 -2.808 -14.005 1.00 64.50 115 GLU A N 1
ATOM 910 C CA . GLU A 1 115 ? 19.723 -1.885 -13.474 1.00 64.50 115 GLU A CA 1
ATOM 911 C C . GLU A 1 115 ? 18.417 -1.960 -14.275 1.00 64.50 115 GLU A C 1
ATOM 913 O O . GLU A 1 115 ? 18.415 -2.006 -15.508 1.00 64.50 115 GLU A O 1
ATOM 918 N N . TRP A 1 116 ? 17.295 -1.912 -13.556 1.00 66.62 116 TRP A N 1
ATOM 919 C CA . TRP A 1 116 ? 15.960 -1.738 -14.123 1.00 66.62 116 TRP A CA 1
ATOM 920 C C . TRP A 1 116 ? 15.671 -0.251 -14.354 1.00 66.62 116 TRP A C 1
ATOM 922 O O . TRP A 1 116 ? 15.849 0.566 -13.447 1.00 66.62 116 TRP A O 1
ATOM 932 N N . LEU A 1 117 ? 15.230 0.103 -15.560 1.00 66.88 117 LEU A N 1
ATOM 933 C CA . LEU A 1 117 ? 14.895 1.463 -15.995 1.00 66.88 117 LEU A CA 1
ATOM 934 C C . LEU A 1 117 ? 13.373 1.624 -16.120 1.00 66.88 117 LEU A C 1
ATOM 936 O O . LEU A 1 117 ? 12.664 0.650 -16.345 1.00 66.88 117 LEU A O 1
ATOM 940 N N . HIS A 1 118 ? 12.854 2.845 -15.980 1.00 61.78 118 HIS A N 1
ATOM 941 C CA . HIS A 1 118 ? 11.434 3.115 -16.234 1.00 61.78 118 HIS A CA 1
ATOM 942 C C . HIS A 1 118 ? 11.183 3.230 -17.747 1.00 61.78 118 HIS A C 1
ATOM 944 O O . HIS A 1 118 ? 12.010 3.810 -18.448 1.00 61.78 118 HIS A O 1
ATOM 950 N N . GLU A 1 119 ? 10.067 2.689 -18.238 1.00 58.62 119 GLU A N 1
ATOM 951 C CA . GLU A 1 119 ? 9.571 2.956 -19.596 1.00 58.62 119 GLU A CA 1
ATOM 952 C C . GLU A 1 119 ? 9.062 4.413 -19.673 1.00 58.62 119 GLU A C 1
ATOM 954 O O . GLU A 1 119 ? 8.252 4.818 -18.833 1.00 58.62 119 GLU A O 1
ATOM 959 N N . ASP A 1 120 ? 9.605 5.204 -20.611 1.00 53.50 120 ASP A N 1
ATOM 960 C CA . ASP A 1 120 ? 9.253 6.622 -20.846 1.00 53.50 120 ASP A CA 1
ATOM 961 C C . ASP A 1 120 ? 7.866 6.791 -21.494 1.00 53.50 120 ASP A C 1
ATOM 963 O O . ASP A 1 120 ? 7.578 6.085 -22.490 1.00 53.50 120 ASP A O 1
#